Protein AF-A0A7V9SCC2-F1 (afdb_monomer_lite)

Sequence (174 aa):
AAPPGAVDRLTEVESRRILRVSMREAAVERLERALRAGPDREVVTALAEFESAGAPFADVLDWTAVRGVVDRISLGEAIRAAATADPPDTAQLARLLPAARSALGVRDAAGQPDWAALEQSVLRAAHLARLREAIAAGDEARVAAAADPDPYEARPLLTPDEEERVRAALARGR

Secondary structure (DSSP, 8-state):
-PPTTTTTT--HHHHHHHHHHHHHHHHHHHHHHHHHH--HHHHHHHHHHHHHTT----TTS-HHHHHHHHHHHHHHHHHHHHHTSSS--HHHHHHHHHHHHHHH-S---TTS--HHHHHHHHHHHHHHHHHHHHHHHT-HHHHHHHHSS-TT--GGGS-HHHHHHHHHHHHH--

Structure (mmCIF, N/CA/C/O backbone):
data_AF-A0A7V9SCC2-F1
#
_entry.id   AF-A0A7V9SCC2-F1
#
loop_
_atom_site.group_PDB
_atom_site.id
_atom_site.type_symbol
_atom_site.label_atom_id
_atom_site.label_alt_id
_atom_site.label_comp_id
_atom_site.label_asym_id
_atom_site.label_entity_id
_atom_site.label_seq_id
_atom_site.pdbx_PDB_ins_code
_atom_site.Cartn_x
_atom_site.Cartn_y
_atom_site.Cartn_z
_atom_site.occupancy
_atom_site.B_iso_or_equiv
_atom_site.auth_seq_id
_atom_site.auth_comp_id
_atom_site.auth_asym_id
_atom_site.auth_atom_id
_atom_site.pdbx_PDB_model_num
ATOM 1 N N . ALA A 1 1 ? 33.623 -6.887 -39.871 1.00 54.56 1 ALA A N 1
ATOM 2 C CA . ALA A 1 1 ? 34.614 -5.853 -39.510 1.00 54.56 1 ALA A CA 1
ATOM 3 C C . ALA A 1 1 ? 34.609 -4.777 -40.589 1.00 54.56 1 ALA A C 1
ATOM 5 O O . ALA A 1 1 ? 34.583 -5.135 -41.761 1.00 54.56 1 ALA A O 1
ATOM 6 N N . ALA A 1 2 ? 34.561 -3.496 -40.213 1.00 60.34 2 ALA A N 1
ATOM 7 C CA . ALA A 1 2 ? 34.629 -2.393 -41.175 1.00 60.34 2 ALA A CA 1
ATOM 8 C C . ALA A 1 2 ? 36.055 -2.272 -41.764 1.00 60.34 2 ALA A C 1
ATOM 10 O O . ALA A 1 2 ? 37.016 -2.586 -41.058 1.00 60.34 2 ALA A O 1
ATOM 11 N N . PRO A 1 3 ? 36.215 -1.855 -43.035 1.00 65.19 3 PRO A N 1
ATOM 12 C CA . PRO A 1 3 ? 37.528 -1.708 -43.659 1.00 65.19 3 PRO A CA 1
ATOM 13 C C . PRO A 1 3 ? 38.366 -0.582 -43.008 1.00 65.19 3 PRO A C 1
ATOM 15 O O . PRO A 1 3 ? 37.794 0.366 -42.460 1.00 65.19 3 PRO A O 1
ATOM 18 N N . PRO A 1 4 ? 39.712 -0.647 -43.072 1.00 65.75 4 PRO A N 1
ATOM 19 C CA . PRO A 1 4 ? 40.591 0.370 -42.486 1.00 65.75 4 PRO A CA 1
ATOM 20 C C . PRO A 1 4 ? 40.309 1.770 -43.058 1.00 65.75 4 PRO A C 1
ATOM 22 O O . PRO A 1 4 ? 40.174 1.924 -44.272 1.00 65.75 4 PRO A O 1
ATOM 25 N N . GLY A 1 5 ? 40.210 2.788 -42.194 1.00 69.31 5 GLY A N 1
ATOM 26 C CA . GLY A 1 5 ? 39.934 4.181 -42.586 1.00 69.31 5 GLY A CA 1
ATOM 27 C C . GLY A 1 5 ? 38.469 4.491 -42.926 1.00 69.31 5 GLY A C 1
ATOM 28 O O . GLY A 1 5 ? 38.171 5.577 -43.415 1.00 69.31 5 GLY A O 1
ATOM 29 N N . ALA A 1 6 ? 37.532 3.565 -42.685 1.00 63.91 6 ALA A N 1
ATOM 30 C CA . ALA A 1 6 ? 36.103 3.803 -42.916 1.00 63.91 6 ALA A CA 1
ATOM 31 C C . ALA A 1 6 ? 35.532 4.937 -42.046 1.00 63.91 6 ALA A C 1
ATOM 33 O O . ALA A 1 6 ? 34.637 5.648 -42.488 1.00 63.91 6 ALA A O 1
ATOM 34 N N . VAL A 1 7 ? 36.067 5.118 -40.834 1.00 62.66 7 VAL A N 1
ATOM 35 C CA . VAL A 1 7 ? 35.635 6.166 -39.895 1.00 62.66 7 VAL A CA 1
ATOM 36 C C . VAL A 1 7 ? 36.126 7.550 -40.338 1.00 62.66 7 VAL A C 1
ATOM 38 O O . VAL A 1 7 ? 35.376 8.515 -40.240 1.00 62.66 7 VAL A O 1
ATOM 41 N N . ASP A 1 8 ? 37.323 7.635 -40.930 1.00 67.50 8 ASP A N 1
ATOM 42 C CA . ASP A 1 8 ? 37.924 8.891 -41.417 1.00 67.50 8 ASP A CA 1
ATOM 43 C C . ASP A 1 8 ? 37.237 9.445 -42.678 1.00 67.50 8 ASP A C 1
ATOM 45 O O . ASP A 1 8 ? 37.474 10.583 -43.078 1.00 67.50 8 ASP A O 1
ATOM 49 N N . ARG A 1 9 ? 36.385 8.638 -43.324 1.00 70.19 9 ARG A N 1
ATOM 50 C CA . ARG A 1 9 ? 35.612 9.016 -44.519 1.00 70.19 9 ARG A CA 1
ATOM 51 C C . ARG A 1 9 ? 34.201 9.507 -44.207 1.00 70.19 9 ARG A C 1
ATOM 53 O O . ARG A 1 9 ? 33.501 9.913 -45.130 1.00 70.19 9 ARG A O 1
ATOM 60 N N . LEU A 1 10 ? 33.772 9.441 -42.948 1.00 77.44 10 LEU A N 1
ATOM 61 C CA . LEU A 1 10 ? 32.441 9.880 -42.551 1.00 77.44 10 LEU A CA 1
ATOM 62 C C . LEU A 1 10 ? 32.419 11.395 -42.392 1.00 77.44 10 LEU A C 1
ATOM 64 O O . LEU A 1 10 ? 33.219 11.982 -41.662 1.00 77.44 10 LEU A O 1
ATOM 68 N N . THR A 1 11 ? 31.446 12.034 -43.027 1.00 85.31 11 THR A N 1
ATOM 69 C CA . THR A 1 11 ? 31.113 13.422 -42.715 1.00 85.31 11 THR A CA 1
ATOM 70 C C . THR A 1 11 ? 30.596 13.529 -41.278 1.00 85.31 11 THR A C 1
ATOM 72 O O . THR A 1 11 ? 30.074 12.573 -40.699 1.00 85.31 11 THR A O 1
ATOM 75 N N . GLU A 1 12 ? 30.673 14.723 -40.687 1.00 84.75 12 GLU A N 1
ATOM 76 C CA . GLU A 1 12 ? 30.145 14.973 -39.340 1.00 84.75 12 GLU A CA 1
ATOM 77 C C . GLU A 1 12 ? 28.658 14.580 -39.213 1.00 84.75 12 GLU A C 1
ATOM 79 O O . GLU A 1 12 ? 28.222 14.047 -38.190 1.00 84.75 12 GLU A O 1
ATOM 84 N N . VAL A 1 13 ? 27.878 14.783 -40.279 1.00 84.94 13 VAL A N 1
ATOM 85 C CA . VAL A 1 13 ? 26.459 14.410 -40.341 1.00 84.94 13 VAL A CA 1
ATOM 86 C C . VAL A 1 13 ? 26.274 12.891 -40.291 1.00 84.94 13 VAL A C 1
ATOM 88 O O . VAL A 1 13 ? 25.401 12.408 -39.564 1.00 84.94 13 VAL A O 1
ATOM 91 N N . GLU A 1 14 ? 27.088 12.134 -41.025 1.00 83.31 14 GLU A N 1
ATOM 92 C CA . GLU A 1 14 ? 27.037 10.668 -41.048 1.00 83.31 14 GLU A CA 1
ATOM 93 C C . GLU A 1 14 ? 27.495 10.072 -39.716 1.00 83.31 14 GLU A C 1
ATOM 95 O O . GLU A 1 14 ? 26.807 9.206 -39.175 1.00 83.31 14 GLU A O 1
ATOM 100 N N . SER A 1 15 ? 28.564 10.609 -39.124 1.00 84.25 15 SER A N 1
ATOM 101 C CA . SER A 1 15 ? 29.036 10.227 -37.787 1.00 84.25 15 SER A CA 1
ATOM 102 C C . SER A 1 15 ? 27.963 10.454 -36.719 1.00 84.25 15 SER A C 1
ATOM 104 O O . SER A 1 15 ? 27.660 9.555 -35.933 1.00 84.25 15 SER A O 1
ATOM 106 N N . ARG A 1 16 ? 27.295 11.619 -36.729 1.00 85.81 16 ARG A N 1
ATOM 107 C CA . ARG A 1 16 ? 26.163 11.903 -35.826 1.00 85.81 16 ARG A CA 1
ATOM 108 C C . ARG A 1 16 ? 24.977 10.971 -36.074 1.00 85.81 16 ARG A C 1
ATOM 110 O O . ARG A 1 16 ? 24.286 10.592 -35.130 1.00 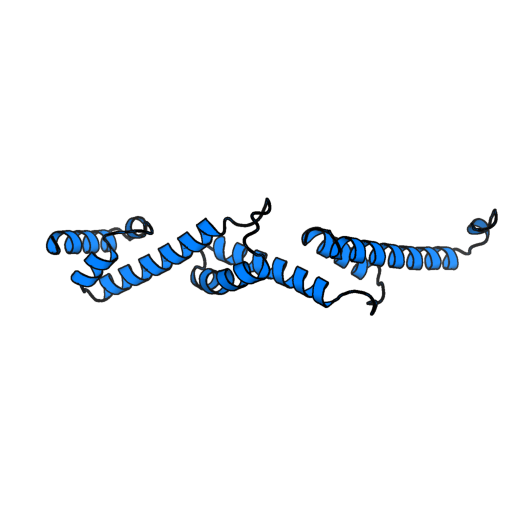85.81 16 ARG A O 1
ATOM 117 N N . ARG A 1 17 ? 24.700 10.609 -37.331 1.00 85.56 17 ARG A N 1
ATOM 118 C CA . ARG A 1 17 ? 23.615 9.676 -37.671 1.00 85.56 17 ARG A CA 1
ATOM 119 C C . ARG A 1 17 ? 23.909 8.270 -37.151 1.00 85.56 17 ARG A C 1
ATOM 121 O O . ARG A 1 17 ? 23.016 7.690 -36.542 1.00 85.56 17 ARG A O 1
ATOM 128 N N . ILE A 1 18 ? 25.125 7.765 -37.353 1.00 87.31 18 ILE A N 1
ATOM 129 C CA . ILE A 1 18 ? 25.564 6.456 -36.853 1.00 87.31 18 ILE A CA 1
ATOM 130 C C . ILE A 1 18 ? 25.486 6.428 -35.329 1.00 87.31 18 ILE A C 1
ATOM 132 O O . ILE A 1 18 ? 24.860 5.528 -34.782 1.00 87.31 18 ILE A O 1
ATOM 136 N N . LEU A 1 19 ? 26.003 7.459 -34.651 1.00 87.12 19 LEU A N 1
ATOM 137 C CA . LEU A 1 19 ? 25.937 7.547 -33.193 1.00 87.12 19 LEU A CA 1
ATOM 138 C C . LEU A 1 19 ? 24.492 7.474 -32.682 1.00 87.12 19 LEU A C 1
ATOM 140 O O . LEU A 1 19 ? 24.205 6.707 -31.768 1.00 87.12 19 LEU A O 1
ATOM 144 N N . ARG A 1 20 ? 23.561 8.216 -33.300 1.00 85.56 20 ARG A N 1
ATOM 145 C CA . ARG A 1 20 ? 22.137 8.156 -32.927 1.00 85.56 20 ARG A CA 1
ATOM 146 C C . ARG A 1 20 ? 21.533 6.767 -33.121 1.00 85.56 20 ARG A C 1
ATOM 148 O O . ARG A 1 20 ? 20.735 6.348 -32.291 1.00 85.56 20 ARG A O 1
ATOM 155 N N . VAL A 1 21 ? 21.878 6.073 -34.205 1.00 86.69 21 VAL A N 1
ATOM 156 C CA . VAL A 1 21 ? 21.388 4.709 -34.457 1.00 86.69 21 VAL A CA 1
ATOM 157 C C . VAL A 1 21 ? 21.941 3.748 -33.404 1.00 86.69 21 VAL A C 1
ATOM 159 O O . VAL A 1 21 ? 21.155 3.077 -32.743 1.00 86.69 21 VAL A O 1
ATOM 162 N N . SER A 1 22 ? 23.251 3.772 -33.146 1.00 87.25 22 SER A N 1
ATOM 163 C CA . SER A 1 22 ? 23.878 2.902 -32.146 1.00 87.25 22 SER A CA 1
ATOM 164 C C . SER A 1 22 ? 23.385 3.172 -30.722 1.00 87.25 22 SER A C 1
ATOM 166 O O . SER A 1 22 ? 23.189 2.236 -29.954 1.00 87.25 22 SER A O 1
ATOM 168 N N . MET A 1 23 ? 23.137 4.436 -30.356 1.00 88.12 23 MET A N 1
ATOM 169 C CA . MET A 1 23 ? 22.546 4.776 -29.055 1.00 88.12 23 MET A CA 1
ATOM 170 C C . MET A 1 23 ? 21.139 4.193 -28.894 1.00 88.12 23 MET A C 1
ATOM 172 O O . MET A 1 23 ? 20.805 3.698 -27.820 1.00 88.12 23 MET A O 1
ATOM 176 N N . ARG A 1 24 ? 20.321 4.223 -29.953 1.00 87.25 24 ARG A N 1
ATOM 177 C CA . ARG A 1 24 ? 18.972 3.640 -29.936 1.00 87.25 24 ARG A CA 1
ATOM 178 C C . ARG A 1 24 ? 19.012 2.121 -29.810 1.00 87.25 24 ARG A C 1
ATOM 180 O O . ARG A 1 24 ? 18.288 1.578 -28.986 1.00 87.25 24 ARG A O 1
ATOM 187 N N . GLU A 1 25 ? 19.873 1.456 -30.578 1.00 88.12 25 GLU A N 1
ATOM 188 C CA . GLU A 1 25 ? 20.060 -0.001 -30.512 1.00 88.12 25 GLU A CA 1
ATOM 189 C C . GLU A 1 25 ? 20.516 -0.441 -29.113 1.00 88.12 25 GLU A C 1
ATOM 191 O O . GLU A 1 25 ? 19.913 -1.328 -28.511 1.00 88.12 25 GLU A O 1
ATOM 196 N N . ALA A 1 26 ? 21.503 0.250 -28.535 1.00 89.62 26 ALA A N 1
ATOM 197 C CA . ALA A 1 26 ? 21.987 -0.045 -27.189 1.00 89.62 26 ALA A CA 1
ATOM 198 C C . ALA A 1 26 ? 20.909 0.149 -26.106 1.00 89.62 26 ALA A C 1
ATOM 200 O O . ALA A 1 26 ? 20.868 -0.610 -25.134 1.00 89.62 26 ALA A O 1
ATOM 201 N N . ALA A 1 27 ? 20.038 1.153 -26.258 1.00 90.06 27 ALA A N 1
ATOM 202 C CA . ALA A 1 27 ? 18.946 1.398 -25.320 1.00 90.06 27 ALA A CA 1
ATOM 203 C C . ALA A 1 27 ? 17.864 0.304 -25.392 1.00 90.06 27 ALA A C 1
ATOM 205 O O . ALA A 1 27 ? 17.399 -0.156 -24.349 1.00 90.06 27 ALA A O 1
ATOM 206 N N . VAL A 1 28 ? 17.527 -0.174 -26.600 1.00 89.12 28 VAL A N 1
ATOM 207 C CA . VAL A 1 28 ? 16.624 -1.327 -26.802 1.00 89.12 28 VAL A CA 1
ATOM 208 C C . VAL A 1 28 ? 17.185 -2.569 -26.110 1.00 89.12 28 VAL A C 1
ATOM 210 O O . VAL A 1 28 ? 16.512 -3.162 -25.268 1.00 89.12 28 VAL A O 1
ATOM 213 N N . GLU A 1 29 ? 18.441 -2.929 -26.388 1.00 89.31 29 GLU A N 1
ATOM 214 C CA . GLU A 1 29 ? 19.075 -4.112 -25.793 1.00 89.31 29 GLU A CA 1
ATOM 215 C C . GLU A 1 29 ? 19.145 -4.040 -24.263 1.00 89.31 29 GLU A C 1
ATOM 217 O O . GLU A 1 29 ? 19.046 -5.057 -23.568 1.00 89.31 29 GLU A O 1
ATOM 222 N N . ARG A 1 30 ? 19.356 -2.840 -23.707 1.00 90.38 30 ARG A N 1
ATOM 223 C CA . ARG A 1 30 ? 19.380 -2.648 -22.255 1.00 90.38 30 ARG A CA 1
ATOM 224 C C . ARG A 1 30 ? 18.001 -2.837 -21.640 1.00 90.38 30 ARG A C 1
ATOM 226 O O . ARG A 1 30 ? 17.916 -3.532 -20.628 1.00 90.38 30 ARG A O 1
ATOM 233 N N . LEU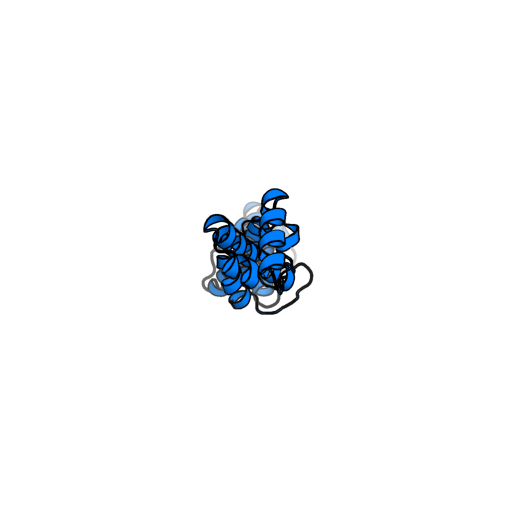 A 1 31 ? 16.953 -2.294 -22.257 1.00 90.88 31 LEU A N 1
ATOM 234 C CA . LEU A 1 31 ? 15.581 -2.486 -21.797 1.00 90.88 31 LEU A CA 1
ATOM 235 C C . LEU A 1 31 ? 15.161 -3.959 -21.872 1.00 90.88 31 LEU A C 1
ATOM 237 O O . LEU A 1 31 ? 14.648 -4.491 -20.891 1.00 90.88 31 LEU A O 1
ATOM 241 N N . GLU A 1 32 ? 15.461 -4.662 -22.965 1.00 90.00 32 GLU A N 1
ATOM 242 C CA . GLU A 1 32 ? 15.179 -6.101 -23.086 1.00 90.00 32 GLU A CA 1
ATOM 243 C C . GLU A 1 32 ? 15.892 -6.932 -22.013 1.00 90.00 32 GLU A C 1
ATOM 245 O O . GLU A 1 32 ? 15.315 -7.850 -21.422 1.00 90.00 32 GLU A O 1
ATOM 250 N N . ARG A 1 33 ? 17.163 -6.616 -21.743 1.00 90.56 33 ARG A N 1
ATOM 251 C CA . ARG A 1 33 ? 17.941 -7.287 -20.697 1.00 90.56 33 ARG A CA 1
ATOM 252 C C . ARG A 1 33 ? 17.340 -7.036 -19.316 1.00 90.56 33 ARG A C 1
ATOM 254 O O . ARG A 1 33 ? 17.224 -7.981 -18.536 1.00 90.56 33 ARG A O 1
ATOM 261 N N . ALA A 1 34 ? 16.946 -5.795 -19.036 1.00 91.12 34 ALA A N 1
ATOM 262 C CA . ALA A 1 34 ? 16.312 -5.424 -17.780 1.00 91.12 34 ALA A CA 1
ATOM 263 C C . ALA A 1 34 ? 14.960 -6.132 -17.607 1.00 91.12 34 ALA A C 1
ATOM 265 O O . ALA A 1 34 ? 14.709 -6.698 -16.551 1.00 91.12 34 ALA A O 1
ATOM 266 N N . LEU A 1 35 ? 14.126 -6.200 -18.647 1.00 88.56 35 LEU A N 1
ATOM 267 C CA . LEU A 1 35 ? 12.832 -6.892 -18.588 1.00 88.56 35 LEU A CA 1
ATOM 268 C C . LEU A 1 35 ? 12.966 -8.399 -18.337 1.00 88.56 35 LEU A C 1
ATOM 270 O O . LEU A 1 35 ? 12.107 -8.995 -17.692 1.00 88.56 35 LEU A O 1
ATOM 274 N N . ARG A 1 36 ? 14.040 -9.029 -18.828 1.00 86.81 36 ARG A N 1
ATOM 275 C CA . ARG A 1 36 ? 14.245 -10.478 -18.684 1.00 86.81 36 ARG A CA 1
ATOM 276 C C . ARG A 1 36 ? 14.654 -10.900 -17.271 1.00 86.81 36 ARG A C 1
ATOM 278 O O . ARG A 1 36 ? 14.295 -11.996 -16.847 1.00 86.81 36 ARG A O 1
ATOM 285 N N . ALA A 1 37 ? 15.466 -10.097 -16.585 1.00 80.56 37 ALA A N 1
ATOM 286 C CA . ALA A 1 37 ? 16.108 -10.525 -15.336 1.00 80.56 37 ALA A CA 1
ATOM 287 C C . ALA A 1 37 ? 16.452 -9.393 -14.355 1.00 80.56 37 ALA A C 1
ATOM 289 O O . ALA A 1 37 ? 16.959 -9.667 -13.268 1.00 80.56 37 ALA A O 1
ATOM 290 N N . GLY A 1 38 ? 16.225 -8.137 -14.732 1.00 79.56 38 GLY A N 1
ATOM 291 C CA . GLY A 1 38 ? 16.521 -6.989 -13.889 1.00 79.56 38 GLY A CA 1
ATOM 292 C C . GLY A 1 38 ? 15.448 -6.776 -12.814 1.00 79.56 38 GLY A C 1
ATOM 293 O O . GLY A 1 38 ? 14.282 -7.117 -13.020 1.00 79.56 38 GLY A O 1
ATOM 294 N N . PRO A 1 39 ? 15.805 -6.196 -11.658 1.00 84.62 39 PRO A N 1
ATOM 295 C CA . PRO A 1 39 ? 14.827 -5.660 -10.722 1.00 84.62 39 PRO A CA 1
ATOM 296 C C . PRO A 1 39 ? 14.036 -4.507 -11.359 1.00 84.62 39 PRO A C 1
ATOM 298 O O . PRO A 1 39 ? 14.548 -3.788 -12.216 1.00 84.62 39 PRO A O 1
ATOM 301 N N . ASP A 1 40 ? 12.827 -4.259 -10.855 1.00 86.94 40 ASP A N 1
ATOM 302 C CA . ASP A 1 40 ? 11.907 -3.214 -11.337 1.00 86.94 40 ASP A CA 1
ATOM 303 C C . ASP A 1 40 ? 12.584 -1.836 -11.523 1.00 86.94 40 ASP A C 1
ATOM 305 O O . ASP A 1 40 ? 12.362 -1.153 -12.521 1.00 86.94 40 ASP A O 1
ATOM 309 N N . ARG A 1 41 ? 13.499 -1.456 -10.619 1.00 85.19 41 ARG A N 1
ATOM 310 C CA . ARG A 1 41 ? 14.280 -0.207 -10.719 1.00 85.19 41 ARG A CA 1
ATOM 311 C C . ARG A 1 41 ? 15.189 -0.135 -11.952 1.00 85.19 41 ARG A C 1
ATOM 313 O O . ARG A 1 41 ? 15.363 0.934 -12.521 1.00 85.19 41 ARG A O 1
ATOM 320 N N . GLU A 1 42 ? 15.791 -1.252 -12.354 1.00 89.19 42 GLU A N 1
ATOM 321 C CA . GLU A 1 42 ? 16.672 -1.302 -13.526 1.00 89.19 42 GLU A CA 1
ATOM 322 C C . GLU A 1 42 ? 15.859 -1.224 -14.814 1.00 89.19 42 GLU A C 1
ATOM 324 O O . GLU A 1 42 ? 16.304 -0.597 -15.771 1.00 89.19 42 GLU A O 1
ATOM 329 N N . VAL A 1 43 ? 14.645 -1.782 -14.815 1.00 89.69 43 VAL A N 1
ATOM 330 C CA . VAL A 1 43 ? 13.699 -1.631 -15.926 1.00 89.69 43 VAL A CA 1
ATOM 331 C C . VAL A 1 43 ? 13.290 -0.170 -16.095 1.00 89.69 43 VAL A C 1
ATOM 333 O O . VAL A 1 43 ? 13.318 0.322 -17.217 1.00 89.69 43 VAL A O 1
ATOM 336 N N . VAL A 1 44 ? 12.974 0.551 -15.012 1.00 89.44 44 VAL A N 1
ATOM 337 C CA . VAL A 1 44 ? 12.635 1.987 -15.095 1.00 89.44 44 VAL A CA 1
ATOM 338 C C . VAL A 1 44 ? 13.807 2.819 -15.598 1.00 89.44 44 VAL A C 1
ATOM 340 O O . VAL A 1 44 ? 13.625 3.646 -16.489 1.00 89.44 44 VAL A O 1
ATOM 343 N N . THR A 1 45 ? 15.016 2.586 -15.083 1.00 91.12 45 THR A N 1
ATOM 344 C CA . THR A 1 45 ? 16.215 3.277 -15.578 1.00 91.12 45 THR A CA 1
ATOM 345 C C . THR A 1 45 ? 16.431 3.005 -17.067 1.00 91.12 45 THR A C 1
ATOM 347 O O . THR A 1 45 ? 16.639 3.938 -17.840 1.00 91.12 45 THR A O 1
ATOM 350 N N . ALA A 1 46 ? 16.323 1.744 -17.495 1.00 91.62 46 ALA A N 1
ATOM 351 C CA . ALA A 1 46 ? 16.467 1.374 -18.900 1.00 91.62 46 ALA A CA 1
ATOM 352 C C . ALA A 1 46 ? 15.354 1.964 -19.785 1.00 91.62 46 ALA A C 1
ATOM 354 O O . ALA A 1 46 ? 15.619 2.337 -20.926 1.00 91.62 46 ALA A O 1
ATOM 355 N N . LEU A 1 47 ? 14.130 2.089 -19.263 1.00 90.44 47 LEU A N 1
ATOM 356 C CA . LEU A 1 47 ? 13.014 2.728 -19.956 1.00 90.44 47 LEU A CA 1
ATOM 357 C C . LEU A 1 47 ? 13.268 4.228 -20.154 1.00 90.44 47 LEU A C 1
ATOM 359 O O . LEU A 1 47 ? 13.087 4.729 -21.260 1.00 90.44 47 LEU A O 1
ATOM 363 N N . ALA A 1 48 ? 13.760 4.931 -19.131 1.00 90.25 48 ALA A N 1
ATOM 364 C CA . ALA A 1 48 ? 14.108 6.347 -19.243 1.00 90.25 48 ALA A CA 1
ATOM 365 C C . ALA A 1 48 ? 15.244 6.579 -20.260 1.00 90.25 48 ALA A C 1
ATOM 367 O O . ALA A 1 48 ? 15.194 7.513 -21.064 1.00 90.25 48 ALA A O 1
ATOM 368 N N . GLU A 1 49 ? 16.254 5.699 -20.278 1.00 90.12 49 GLU A N 1
ATOM 369 C CA . GLU A 1 49 ? 17.308 5.712 -21.301 1.00 90.12 49 GLU A CA 1
ATOM 370 C C . GLU A 1 49 ? 16.731 5.498 -22.710 1.00 90.12 49 GLU A C 1
ATOM 372 O O . GLU A 1 49 ? 17.048 6.260 -23.627 1.00 90.12 49 GLU A O 1
ATOM 377 N N . PHE A 1 50 ? 15.848 4.511 -22.874 1.00 89.56 50 PHE A N 1
ATOM 378 C CA . PHE A 1 50 ? 15.150 4.216 -24.127 1.00 89.56 50 PHE A CA 1
ATOM 379 C C . PHE A 1 50 ? 14.337 5.411 -24.648 1.00 89.56 50 PHE A C 1
ATOM 381 O O . PHE A 1 50 ? 14.473 5.781 -25.820 1.00 89.56 50 PHE A O 1
ATOM 388 N N . GLU A 1 51 ? 13.562 6.064 -23.777 1.00 87.50 51 GLU A N 1
ATOM 389 C CA . GLU A 1 51 ? 12.794 7.269 -24.106 1.00 87.50 51 GLU A CA 1
ATOM 390 C C . GLU A 1 51 ? 13.713 8.425 -24.524 1.00 87.50 51 GLU A C 1
ATOM 392 O O . GLU A 1 51 ? 13.497 9.052 -25.565 1.00 87.50 51 GLU A O 1
ATOM 397 N N . SER A 1 52 ? 14.789 8.671 -23.769 1.00 87.56 52 SER A N 1
ATOM 398 C CA . SER A 1 52 ? 15.740 9.756 -24.051 1.00 87.56 52 SER A CA 1
ATOM 399 C C . SER A 1 52 ? 16.502 9.576 -25.373 1.00 87.56 52 SER A C 1
ATOM 401 O O . SER A 1 52 ? 16.820 10.555 -26.051 1.00 87.56 52 SER A O 1
ATOM 403 N N . ALA A 1 53 ? 16.751 8.329 -25.788 1.00 86.38 53 ALA A N 1
ATOM 404 C CA . ALA A 1 53 ? 17.374 8.008 -27.071 1.00 86.38 53 ALA A CA 1
ATOM 405 C C . ALA A 1 53 ? 16.427 8.245 -28.269 1.00 86.38 53 ALA A C 1
ATOM 407 O O . ALA A 1 53 ? 16.856 8.215 -29.435 1.00 86.38 53 ALA A O 1
ATOM 408 N N . GLY A 1 54 ? 15.132 8.469 -28.004 1.00 80.56 54 GLY A N 1
ATOM 409 C CA . GLY A 1 54 ? 14.086 8.559 -29.019 1.00 80.56 54 GLY A CA 1
ATOM 410 C C . GLY A 1 54 ? 14.039 7.301 -29.883 1.00 80.56 54 GLY A C 1
ATOM 411 O O . GLY A 1 54 ? 13.848 7.398 -31.102 1.00 80.56 54 GLY A O 1
ATOM 412 N N . ALA A 1 55 ? 14.338 6.144 -29.284 1.00 75.12 55 ALA A N 1
ATOM 413 C CA . ALA A 1 55 ? 14.199 4.865 -29.954 1.00 75.12 55 ALA A CA 1
ATOM 414 C C . ALA A 1 55 ? 12.710 4.658 -30.277 1.00 75.12 55 ALA A C 1
ATOM 416 O O . ALA A 1 55 ? 11.855 4.968 -29.446 1.00 75.12 55 ALA A O 1
ATOM 417 N N . PRO A 1 56 ? 12.363 4.210 -31.495 1.00 72.88 56 PRO A N 1
ATOM 418 C CA . PRO A 1 56 ? 10.973 3.918 -31.807 1.00 72.88 56 PRO A CA 1
ATOM 419 C C . PRO A 1 56 ? 10.484 2.811 -30.875 1.00 72.88 56 PRO A C 1
ATOM 421 O O . PRO A 1 56 ? 11.223 1.860 -30.620 1.00 72.88 56 PRO A O 1
ATOM 424 N N . PHE A 1 57 ? 9.246 2.933 -30.390 1.00 68.00 57 PHE A N 1
ATOM 425 C CA . PHE A 1 57 ? 8.562 1.865 -29.667 1.00 68.00 57 PHE A CA 1
ATOM 426 C C . PHE A 1 57 ? 8.578 0.617 -30.553 1.00 68.00 57 PHE A C 1
ATOM 428 O O . PHE A 1 57 ? 7.868 0.552 -31.552 1.00 68.00 57 PHE A O 1
ATOM 435 N N . ALA A 1 58 ? 9.479 -0.318 -30.256 1.00 68.06 58 ALA A N 1
ATOM 436 C CA . ALA A 1 58 ? 9.611 -1.527 -31.044 1.00 68.06 58 ALA A CA 1
ATOM 437 C C . ALA A 1 58 ? 8.413 -2.427 -30.739 1.00 68.06 58 ALA A C 1
ATOM 439 O O . ALA A 1 58 ? 8.133 -2.702 -29.571 1.00 68.06 58 ALA A O 1
ATOM 440 N N . ASP A 1 59 ? 7.752 -2.940 -31.777 1.00 65.31 59 ASP A N 1
ATOM 441 C CA . ASP A 1 59 ? 6.676 -3.935 -31.634 1.00 65.31 59 ASP A CA 1
ATOM 442 C C . ASP A 1 59 ? 7.173 -5.247 -30.991 1.00 65.31 59 ASP A C 1
ATOM 444 O O . ASP A 1 59 ? 6.383 -6.085 -30.570 1.00 65.31 59 ASP A O 1
ATOM 448 N N . VAL A 1 60 ? 8.497 -5.426 -30.917 1.00 66.69 60 VAL A N 1
ATOM 449 C CA . VAL A 1 60 ? 9.182 -6.595 -30.346 1.00 66.69 60 VAL A CA 1
ATOM 450 C C . VAL A 1 60 ? 9.294 -6.518 -28.815 1.00 66.69 60 VAL A C 1
ATOM 452 O O . VAL A 1 60 ? 9.504 -7.540 -28.164 1.00 66.69 60 VAL A O 1
ATOM 455 N N . LEU A 1 61 ? 9.141 -5.328 -28.218 1.00 79.00 61 LEU A N 1
ATOM 456 C CA . LEU A 1 61 ? 9.187 -5.164 -26.764 1.00 79.00 61 LEU A CA 1
ATOM 457 C C . LEU A 1 61 ? 7.884 -5.650 -26.120 1.00 79.00 61 LEU A C 1
ATOM 459 O O . LEU A 1 61 ? 6.786 -5.287 -26.544 1.00 79.00 61 LEU A O 1
ATOM 463 N N . ASP A 1 62 ? 8.006 -6.425 -25.041 1.00 85.88 62 ASP A N 1
ATOM 464 C CA . ASP A 1 62 ? 6.860 -6.821 -24.223 1.00 85.88 62 ASP A CA 1
ATOM 465 C C . ASP A 1 62 ? 6.382 -5.637 -23.366 1.00 85.88 62 ASP A C 1
ATOM 467 O O . ASP A 1 62 ? 6.748 -5.464 -22.200 1.00 85.88 62 ASP A O 1
ATOM 471 N N . TRP A 1 63 ? 5.537 -4.798 -23.963 1.00 86.62 63 TRP A N 1
ATOM 472 C CA . TRP A 1 63 ? 4.920 -3.654 -23.291 1.00 86.62 63 TRP A CA 1
ATOM 473 C C . TRP A 1 63 ? 4.006 -4.054 -22.130 1.00 86.62 63 TRP A C 1
ATOM 475 O O . TRP A 1 63 ? 3.769 -3.241 -21.234 1.00 86.62 63 TRP A O 1
ATOM 485 N N . THR A 1 64 ? 3.519 -5.297 -22.101 1.00 88.19 64 THR A N 1
ATOM 486 C CA . THR A 1 64 ? 2.750 -5.814 -20.962 1.00 88.19 64 THR A CA 1
ATOM 487 C C . THR A 1 64 ? 3.667 -6.014 -19.760 1.00 88.19 64 THR A C 1
ATOM 489 O O . THR A 1 64 ? 3.310 -5.616 -18.650 1.00 88.19 64 THR A O 1
ATOM 492 N N . ALA A 1 65 ? 4.875 -6.542 -19.977 1.00 86.88 65 ALA A N 1
ATOM 493 C CA . ALA A 1 65 ? 5.892 -6.652 -18.934 1.00 86.88 65 ALA A CA 1
ATOM 494 C C . ALA A 1 65 ? 6.336 -5.274 -18.414 1.00 86.88 65 ALA A C 1
ATOM 496 O O . ALA A 1 65 ? 6.413 -5.081 -17.199 1.00 86.88 65 ALA A O 1
ATOM 497 N N . VAL A 1 66 ? 6.549 -4.299 -19.309 1.00 87.69 66 VAL A N 1
ATOM 498 C CA . VAL A 1 66 ? 6.863 -2.907 -18.924 1.00 87.69 66 VAL A CA 1
ATOM 499 C C . VAL A 1 66 ? 5.747 -2.321 -18.058 1.00 87.69 66 VAL A C 1
ATOM 501 O O . VAL A 1 66 ? 6.018 -1.811 -16.971 1.00 87.69 66 VAL A O 1
ATOM 504 N N . ARG A 1 67 ? 4.485 -2.435 -18.495 1.00 88.25 67 ARG A N 1
ATOM 505 C CA . ARG A 1 67 ? 3.329 -1.950 -17.727 1.00 88.25 67 ARG A CA 1
ATOM 506 C C . ARG A 1 67 ? 3.256 -2.602 -16.349 1.00 88.25 67 ARG A C 1
ATOM 508 O O . ARG A 1 67 ? 3.110 -1.897 -15.360 1.00 88.25 67 ARG A O 1
ATOM 515 N N . GLY A 1 68 ? 3.438 -3.919 -16.272 1.00 87.56 68 GLY A N 1
ATOM 516 C CA . GLY A 1 68 ? 3.420 -4.635 -14.998 1.00 87.56 68 GLY A CA 1
ATOM 517 C C . GLY A 1 68 ? 4.501 -4.168 -14.018 1.00 87.56 68 GLY A C 1
ATOM 518 O O . GLY A 1 68 ? 4.261 -4.161 -12.813 1.00 87.56 68 GLY A O 1
ATOM 519 N N . VAL A 1 69 ? 5.679 -3.765 -14.506 1.00 87.25 69 VAL A N 1
ATOM 520 C CA . VAL A 1 69 ? 6.727 -3.158 -13.667 1.00 87.25 69 VAL A CA 1
ATOM 521 C C . VAL A 1 69 ? 6.294 -1.785 -13.154 1.00 87.25 69 VAL A C 1
ATOM 523 O O . VAL A 1 69 ? 6.390 -1.528 -11.955 1.00 87.25 69 VAL A O 1
ATOM 526 N N . VAL A 1 70 ? 5.796 -0.917 -14.039 1.00 87.00 70 VAL A N 1
ATOM 527 C CA . VAL A 1 70 ? 5.328 0.428 -13.665 1.00 87.00 70 VAL A CA 1
ATOM 528 C C . VAL A 1 70 ? 4.221 0.338 -12.614 1.00 87.00 70 VAL A C 1
ATOM 530 O O . VAL A 1 70 ? 4.324 0.979 -11.570 1.00 87.00 70 VAL A O 1
ATOM 533 N N . ASP A 1 71 ? 3.229 -0.529 -12.829 1.00 88.12 71 ASP A N 1
ATOM 534 C CA . ASP A 1 71 ? 2.110 -0.728 -11.905 1.00 88.12 71 ASP A CA 1
ATOM 535 C C . ASP A 1 71 ? 2.590 -1.161 -10.507 1.00 88.12 71 ASP A C 1
ATOM 537 O O . ASP A 1 71 ? 2.1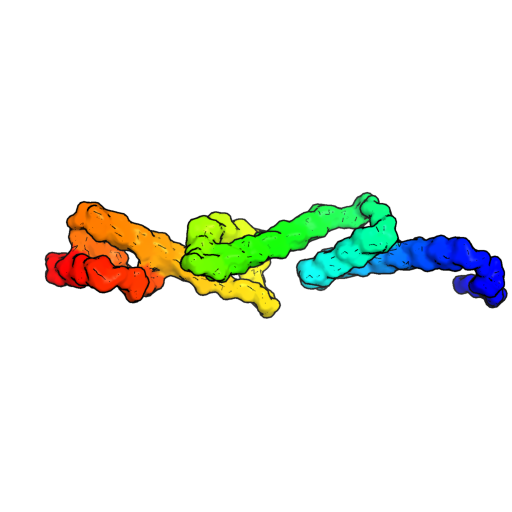03 -0.652 -9.495 1.00 88.12 71 ASP A O 1
ATOM 541 N N . ARG A 1 72 ? 3.580 -2.063 -10.424 1.00 86.94 72 ARG A N 1
ATOM 542 C CA . ARG A 1 72 ? 4.161 -2.503 -9.142 1.00 86.94 72 ARG A CA 1
ATOM 543 C C . ARG A 1 72 ? 4.892 -1.382 -8.409 1.00 86.94 72 ARG A C 1
ATOM 545 O O . ARG A 1 72 ? 4.758 -1.272 -7.189 1.00 86.94 72 ARG A O 1
ATOM 552 N N . ILE A 1 73 ? 5.640 -0.548 -9.129 1.00 85.69 73 ILE A N 1
ATOM 553 C CA . ILE A 1 73 ? 6.350 0.595 -8.540 1.00 85.69 73 ILE A CA 1
ATOM 554 C C . ILE A 1 73 ? 5.349 1.625 -8.027 1.00 85.69 73 ILE A C 1
ATOM 556 O O . ILE A 1 73 ? 5.423 2.007 -6.859 1.00 85.69 73 ILE A O 1
ATOM 560 N N . SER A 1 74 ? 4.374 2.007 -8.854 1.00 87.75 74 SER A N 1
ATOM 561 C CA . SER A 1 74 ? 3.319 2.945 -8.465 1.00 87.75 74 SER A CA 1
ATOM 562 C C . SER A 1 74 ? 2.525 2.442 -7.257 1.00 87.75 74 SER A C 1
ATOM 564 O O . SER A 1 74 ? 2.213 3.215 -6.352 1.00 87.75 74 SER A O 1
ATOM 566 N N . LEU A 1 75 ? 2.243 1.138 -7.189 1.00 88.00 75 LEU A N 1
ATOM 567 C CA . LEU A 1 75 ? 1.593 0.521 -6.035 1.00 88.00 75 LEU A CA 1
ATOM 568 C C . LEU A 1 75 ? 2.457 0.609 -4.768 1.00 88.00 75 LEU A C 1
ATOM 570 O O . LEU A 1 75 ? 1.955 0.987 -3.709 1.00 88.00 75 LEU A O 1
ATOM 574 N N . GLY A 1 76 ? 3.754 0.309 -4.870 1.00 85.06 76 GLY A N 1
ATOM 575 C CA . GLY A 1 76 ? 4.695 0.440 -3.755 1.00 85.06 76 GLY A CA 1
ATOM 576 C C . GLY A 1 76 ? 4.833 1.882 -3.256 1.00 85.06 76 GLY A C 1
ATOM 577 O O . GLY A 1 76 ? 4.885 2.118 -2.048 1.00 85.06 76 GLY A O 1
ATOM 578 N N . GLU A 1 77 ? 4.845 2.857 -4.164 1.00 87.19 77 GLU A N 1
ATOM 579 C CA . GLU A 1 77 ? 4.863 4.283 -3.829 1.00 87.19 77 GLU A CA 1
ATOM 580 C C . GLU A 1 77 ? 3.573 4.737 -3.148 1.00 87.19 77 GLU A C 1
ATOM 582 O O . GLU A 1 77 ? 3.642 5.412 -2.123 1.00 87.19 77 GLU A O 1
ATOM 587 N N . ALA A 1 78 ? 2.410 4.318 -3.653 1.00 90.81 78 ALA A N 1
ATOM 588 C CA . ALA A 1 78 ? 1.119 4.635 -3.047 1.00 90.81 78 ALA A CA 1
ATOM 589 C C . ALA A 1 78 ? 1.004 4.077 -1.618 1.00 90.81 78 ALA A C 1
ATOM 591 O O . ALA A 1 78 ? 0.492 4.750 -0.725 1.00 90.81 78 ALA A O 1
ATOM 592 N N . ILE A 1 79 ? 1.523 2.870 -1.385 1.00 88.81 79 ILE A N 1
ATOM 593 C CA . ILE A 1 79 ? 1.562 2.251 -0.054 1.00 88.81 79 ILE A CA 1
ATOM 594 C C . ILE A 1 79 ? 2.509 3.008 0.867 1.00 88.81 79 ILE A C 1
ATOM 596 O O . ILE A 1 79 ? 2.141 3.303 2.002 1.00 88.81 79 ILE A O 1
ATOM 600 N N . ARG A 1 80 ? 3.705 3.363 0.384 1.00 86.44 80 ARG A N 1
ATOM 601 C CA . ARG A 1 80 ? 4.658 4.160 1.162 1.00 86.44 80 ARG A CA 1
ATOM 602 C C . ARG A 1 80 ? 4.048 5.504 1.551 1.00 86.44 80 ARG A C 1
ATOM 604 O O . ARG A 1 80 ? 4.097 5.850 2.721 1.00 86.44 80 ARG A O 1
ATOM 611 N N . ALA A 1 81 ? 3.433 6.208 0.602 1.00 90.25 81 ALA A N 1
ATOM 612 C CA . ALA A 1 81 ? 2.784 7.492 0.843 1.00 90.25 81 ALA A CA 1
ATOM 613 C C . ALA A 1 81 ? 1.673 7.386 1.899 1.00 90.25 81 ALA A C 1
ATOM 615 O O . ALA A 1 81 ? 1.645 8.189 2.828 1.00 90.25 81 ALA A O 1
ATOM 616 N N . ALA A 1 82 ? 0.810 6.368 1.802 1.00 92.00 82 ALA A N 1
ATOM 617 C CA . ALA A 1 82 ? -0.248 6.131 2.781 1.00 92.00 82 ALA A CA 1
ATOM 618 C C . ALA A 1 82 ? 0.307 5.769 4.172 1.00 92.00 82 ALA A C 1
ATOM 620 O O . ALA A 1 82 ? -0.218 6.226 5.185 1.00 92.00 82 ALA A O 1
ATOM 621 N N . ALA A 1 83 ? 1.392 4.990 4.233 1.00 87.31 83 ALA A N 1
ATOM 622 C CA . ALA A 1 83 ? 2.043 4.606 5.485 1.00 87.31 83 ALA A CA 1
ATOM 623 C C . ALA A 1 83 ? 2.769 5.769 6.177 1.00 87.31 83 ALA A C 1
ATOM 625 O O . ALA A 1 83 ? 2.808 5.812 7.402 1.00 87.31 83 ALA A O 1
ATOM 626 N N . THR A 1 84 ? 3.347 6.699 5.409 1.00 88.19 84 THR A N 1
ATOM 627 C CA . THR A 1 84 ? 4.086 7.857 5.941 1.00 88.19 84 THR A CA 1
ATOM 628 C C . THR A 1 84 ? 3.226 9.106 6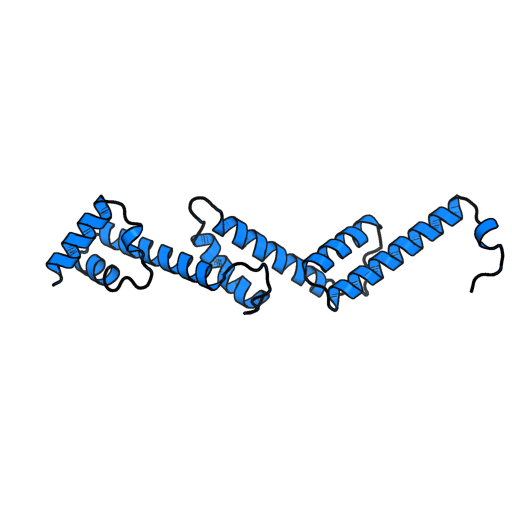.135 1.00 88.19 84 THR A C 1
ATOM 630 O O . THR A 1 84 ? 3.762 10.146 6.510 1.00 88.19 84 THR A O 1
ATOM 633 N N . ALA A 1 85 ? 1.925 9.046 5.841 1.00 91.19 85 ALA A N 1
ATOM 634 C CA . ALA A 1 85 ? 0.997 10.119 6.183 1.00 91.19 85 ALA A CA 1
ATOM 635 C C . ALA A 1 85 ? 0.917 10.296 7.712 1.00 91.19 85 ALA A C 1
ATOM 637 O O . ALA A 1 85 ? 1.179 9.355 8.462 1.00 91.19 85 ALA A O 1
ATOM 638 N N . ASP A 1 86 ? 0.550 11.494 8.169 1.00 83.50 86 ASP A N 1
ATOM 639 C CA . ASP A 1 86 ? 0.399 11.799 9.594 1.00 83.50 86 ASP A CA 1
ATOM 640 C C . ASP A 1 86 ? -1.027 12.310 9.899 1.00 83.50 86 ASP A C 1
ATOM 642 O O . ASP A 1 86 ? -1.349 13.452 9.550 1.00 83.50 86 ASP A O 1
ATOM 646 N N . PRO A 1 87 ? -1.907 11.480 10.503 1.00 84.12 87 PRO A N 1
ATOM 647 C CA . PRO A 1 87 ? -1.697 10.060 10.812 1.00 84.12 87 PRO A CA 1
ATOM 648 C C . PRO A 1 87 ? -1.688 9.177 9.541 1.00 84.12 87 PRO A C 1
ATOM 650 O O . PRO A 1 87 ? -2.185 9.611 8.497 1.00 84.12 87 PRO A O 1
ATOM 653 N N . PRO A 1 88 ? -1.190 7.923 9.610 1.00 87.00 88 PRO A N 1
ATOM 654 C CA . PRO A 1 88 ? -1.188 7.011 8.465 1.00 87.00 88 PRO A CA 1
ATOM 655 C C . PRO A 1 88 ? -2.588 6.806 7.868 1.00 87.00 88 PRO A C 1
ATOM 657 O O . PRO A 1 88 ? -3.558 6.577 8.600 1.00 87.00 88 PRO A O 1
ATOM 660 N N . ASP A 1 89 ? -2.701 6.819 6.535 1.00 91.31 89 ASP A N 1
ATOM 661 C CA . ASP A 1 89 ? -3.969 6.592 5.829 1.00 91.31 89 ASP A CA 1
ATOM 662 C C . ASP A 1 89 ? -4.291 5.093 5.779 1.00 91.31 89 ASP A C 1
ATOM 664 O O . ASP A 1 89 ? -4.094 4.378 4.792 1.00 91.31 89 ASP A O 1
ATOM 668 N N . THR A 1 90 ? -4.803 4.607 6.902 1.00 90.81 90 THR A N 1
ATOM 669 C CA . THR A 1 90 ? -5.183 3.206 7.108 1.00 90.81 90 THR A CA 1
ATOM 670 C C . THR A 1 90 ? -6.296 2.746 6.167 1.00 90.81 90 THR A C 1
ATOM 672 O O . THR A 1 90 ? -6.329 1.573 5.792 1.00 90.81 90 THR A O 1
ATOM 675 N N . ALA A 1 91 ? -7.168 3.653 5.713 1.00 89.88 91 ALA A N 1
ATOM 676 C CA . ALA A 1 91 ? -8.223 3.335 4.756 1.00 89.88 91 ALA A CA 1
ATOM 677 C C . ALA A 1 91 ? -7.648 3.088 3.356 1.00 89.88 91 ALA A C 1
ATOM 679 O O . ALA A 1 91 ? -8.073 2.161 2.661 1.00 89.88 91 ALA A O 1
ATOM 680 N N . GLN A 1 92 ? -6.677 3.898 2.935 1.00 92.50 92 GLN A N 1
ATOM 681 C CA . GLN A 1 92 ? -5.950 3.673 1.694 1.00 92.50 92 GLN A CA 1
ATOM 682 C C . GLN A 1 92 ? -5.098 2.405 1.773 1.00 92.50 92 GLN A C 1
ATOM 684 O O . GLN A 1 92 ? -5.167 1.583 0.858 1.00 92.50 92 GLN A O 1
ATOM 689 N N . LEU A 1 93 ? -4.380 2.182 2.876 1.00 91.38 93 LEU A N 1
ATOM 690 C CA . LEU A 1 93 ? -3.613 0.950 3.089 1.00 91.38 93 LEU A CA 1
ATOM 691 C C . LEU A 1 93 ? -4.501 -0.302 2.996 1.00 91.38 93 LEU A C 1
ATOM 693 O O . LEU A 1 93 ? -4.163 -1.228 2.260 1.00 91.38 93 LEU A O 1
ATOM 697 N N . ALA A 1 94 ? -5.674 -0.308 3.638 1.00 91.00 94 ALA A N 1
ATOM 698 C CA . ALA A 1 94 ? -6.619 -1.427 3.577 1.00 91.00 94 ALA A CA 1
ATOM 699 C C . ALA A 1 94 ? -7.061 -1.774 2.142 1.00 91.00 94 ALA A C 1
ATOM 701 O O . ALA A 1 94 ? -7.288 -2.942 1.829 1.00 91.00 94 ALA A O 1
ATOM 702 N N . ARG A 1 95 ? -7.163 -0.772 1.256 1.00 92.50 95 ARG A N 1
ATOM 703 C CA . ARG A 1 95 ? -7.498 -0.976 -0.164 1.00 92.50 95 ARG A CA 1
ATOM 704 C C . ARG A 1 95 ? -6.312 -1.476 -0.989 1.00 92.50 95 ARG A C 1
ATOM 706 O O . ARG A 1 95 ? -6.510 -2.269 -1.906 1.00 92.50 95 ARG A O 1
ATOM 713 N N . LEU A 1 96 ? -5.099 -1.008 -0.697 1.00 91.00 96 LEU A N 1
ATOM 714 C CA . LEU A 1 96 ? -3.908 -1.284 -1.509 1.00 91.00 96 LEU A CA 1
ATOM 715 C C . LEU A 1 96 ? -3.223 -2.612 -1.158 1.00 91.00 96 LEU A C 1
ATOM 717 O O . LEU A 1 96 ? -2.713 -3.286 -2.055 1.00 91.00 96 LEU A O 1
ATOM 721 N N . LEU A 1 97 ? -3.221 -3.015 0.117 1.00 88.06 97 LEU A N 1
ATOM 722 C CA . LEU A 1 97 ? -2.512 -4.216 0.580 1.00 88.06 97 LEU A CA 1
ATOM 723 C C . LEU A 1 97 ? -2.941 -5.518 -0.135 1.00 88.06 97 LEU A C 1
ATOM 725 O O . LEU A 1 97 ? -2.056 -6.287 -0.520 1.00 88.06 97 LEU A O 1
ATOM 729 N N . PRO A 1 98 ? -4.238 -5.785 -0.408 1.00 86.81 98 PRO A N 1
ATOM 730 C CA . PRO A 1 98 ? -4.640 -6.984 -1.153 1.00 86.81 98 PRO A CA 1
ATOM 731 C C . PRO A 1 98 ? -4.101 -7.019 -2.592 1.00 86.81 98 PRO A C 1
ATOM 733 O O . PRO A 1 98 ? -3.665 -8.069 -3.079 1.00 86.81 98 PRO A O 1
ATOM 736 N N . ALA A 1 99 ? -4.092 -5.864 -3.267 1.00 85.94 99 ALA A N 1
ATOM 737 C CA . ALA A 1 99 ? -3.533 -5.731 -4.610 1.00 85.94 99 ALA A CA 1
ATOM 738 C C . ALA A 1 99 ? -2.012 -5.946 -4.590 1.00 85.94 99 ALA A C 1
ATOM 740 O O . ALA A 1 99 ? -1.481 -6.667 -5.434 1.00 85.94 99 ALA A O 1
ATOM 741 N N . ALA A 1 100 ? -1.324 -5.404 -3.581 1.00 83.06 100 ALA A N 1
ATOM 742 C CA . ALA A 1 100 ? 0.115 -5.576 -3.400 1.00 83.06 100 ALA A CA 1
ATOM 743 C C . ALA A 1 100 ? 0.496 -7.039 -3.187 1.00 83.06 100 ALA A C 1
ATOM 745 O O . ALA A 1 100 ? 1.395 -7.539 -3.859 1.00 83.06 100 ALA A O 1
ATOM 746 N N . ARG A 1 101 ? -0.252 -7.758 -2.343 1.00 79.25 101 ARG A N 1
ATOM 747 C CA . ARG A 1 101 ? -0.055 -9.196 -2.109 1.00 79.25 101 ARG A CA 1
ATOM 748 C C . ARG A 1 101 ? -0.159 -10.009 -3.399 1.00 79.25 101 ARG A C 1
ATOM 750 O O . ARG A 1 101 ? 0.622 -10.933 -3.612 1.00 79.25 101 ARG A O 1
ATOM 757 N N . SER A 1 102 ? -1.107 -9.646 -4.261 1.00 81.56 102 SER A N 1
ATOM 758 C CA . SER A 1 102 ? -1.341 -10.323 -5.539 1.00 81.56 102 SER A CA 1
ATOM 759 C C . SER A 1 102 ? -0.260 -10.000 -6.577 1.00 81.56 102 SER A C 1
ATOM 761 O O . SER A 1 102 ? 0.163 -10.886 -7.314 1.00 81.56 102 SER A O 1
ATOM 763 N N . ALA A 1 103 ? 0.201 -8.747 -6.630 1.00 77.75 103 ALA A N 1
ATOM 764 C CA . ALA A 1 103 ? 1.131 -8.261 -7.650 1.00 77.75 103 ALA A CA 1
ATOM 765 C C . ALA A 1 103 ? 2.614 -8.517 -7.324 1.00 77.75 103 ALA A C 1
ATOM 767 O O . ALA A 1 103 ? 3.411 -8.755 -8.230 1.00 77.75 103 ALA A O 1
ATOM 768 N N . LEU A 1 104 ? 2.995 -8.448 -6.046 1.00 68.88 104 LEU A N 1
ATOM 769 C CA . LEU A 1 104 ? 4.386 -8.565 -5.588 1.00 68.88 104 LEU A CA 1
ATOM 770 C C . LEU A 1 104 ? 4.716 -9.976 -5.075 1.00 68.88 104 LEU A C 1
ATOM 772 O O . LEU A 1 104 ? 5.886 -10.360 -5.005 1.00 68.88 104 LEU A O 1
ATOM 776 N N . GLY A 1 105 ? 3.688 -10.767 -4.749 1.00 63.44 105 GLY A N 1
ATOM 777 C CA . GLY A 1 105 ? 3.839 -12.025 -4.026 1.00 63.44 105 GLY A CA 1
ATOM 778 C C . GLY A 1 105 ? 4.380 -11.816 -2.604 1.00 63.44 105 GLY A C 1
ATOM 779 O O . GLY A 1 105 ? 4.616 -10.697 -2.161 1.00 63.44 105 GLY A O 1
ATOM 780 N N . VAL A 1 106 ? 4.613 -12.908 -1.872 1.00 52.00 106 VAL A N 1
ATOM 781 C CA . VAL A 1 106 ? 5.184 -12.889 -0.503 1.00 52.00 106 VAL A CA 1
ATOM 782 C C . VAL A 1 106 ? 6.716 -12.752 -0.542 1.00 52.00 106 VAL A C 1
ATOM 784 O O . VAL A 1 106 ? 7.433 -13.430 0.187 1.00 52.00 106 VAL A O 1
ATOM 787 N N . ARG A 1 107 ? 7.270 -11.986 -1.486 1.00 48.91 107 ARG A N 1
ATOM 788 C CA . ARG A 1 107 ? 8.727 -11.896 -1.630 1.00 48.91 107 ARG A CA 1
ATOM 789 C C . ARG A 1 107 ? 9.266 -10.784 -0.748 1.00 48.91 107 ARG A C 1
ATOM 791 O O . ARG A 1 107 ? 9.260 -9.636 -1.166 1.00 48.91 107 ARG A O 1
ATOM 798 N N . ASP A 1 108 ? 9.828 -11.165 0.396 1.00 49.69 108 ASP A N 1
ATOM 799 C CA . ASP A 1 108 ? 10.733 -10.341 1.202 1.00 49.69 108 ASP A CA 1
ATOM 800 C C . ASP A 1 108 ? 12.016 -10.046 0.407 1.00 49.69 108 ASP A C 1
ATOM 802 O O . ASP A 1 108 ? 13.071 -10.650 0.606 1.00 49.69 108 ASP A O 1
ATOM 806 N N . ALA A 1 109 ? 11.934 -9.153 -0.576 1.00 48.56 109 ALA A N 1
ATOM 807 C CA . ALA A 1 109 ? 13.126 -8.592 -1.189 1.00 48.56 109 ALA A CA 1
ATOM 808 C C . ALA A 1 109 ? 13.632 -7.447 -0.305 1.00 48.56 109 ALA A C 1
ATOM 810 O O . ALA A 1 109 ? 12.855 -6.601 0.141 1.00 48.56 109 ALA A O 1
ATOM 811 N N . ALA A 1 110 ? 14.944 -7.400 -0.071 1.00 47.62 110 ALA A N 1
ATOM 812 C CA . ALA A 1 110 ? 15.580 -6.317 0.670 1.00 47.62 110 ALA A CA 1
ATOM 813 C C . ALA A 1 110 ? 15.163 -4.945 0.099 1.00 47.62 110 ALA A C 1
ATOM 815 O O . ALA A 1 110 ? 15.336 -4.684 -1.092 1.00 47.62 110 ALA A O 1
ATOM 816 N N . GLY A 1 111 ? 14.602 -4.084 0.955 1.00 55.69 111 GLY A N 1
ATOM 817 C CA . GLY A 1 111 ? 14.076 -2.766 0.579 1.00 55.69 111 GLY A CA 1
ATOM 818 C C . GLY A 1 111 ? 12.564 -2.704 0.327 1.00 55.69 111 GLY A C 1
ATOM 819 O O . GLY A 1 111 ? 12.062 -1.624 0.010 1.00 55.69 111 GLY A O 1
ATOM 820 N N . GLN A 1 112 ? 11.830 -3.813 0.474 1.00 63.31 112 GLN A N 1
ATOM 821 C CA . GLN A 1 112 ? 10.365 -3.785 0.503 1.00 63.31 112 GLN A CA 1
ATOM 822 C C . GLN A 1 112 ? 9.819 -3.317 1.866 1.00 63.31 112 GLN A C 1
ATOM 824 O O . GLN A 1 112 ? 10.506 -3.462 2.879 1.00 63.31 112 GLN A O 1
ATOM 829 N N . PRO A 1 113 ? 8.602 -2.735 1.905 1.00 64.44 113 PRO A N 1
ATOM 830 C CA . PRO A 1 113 ? 7.917 -2.423 3.156 1.00 64.44 113 PRO A CA 1
ATOM 831 C C . PRO A 1 113 ? 7.707 -3.692 3.990 1.00 64.44 113 PRO A C 1
ATOM 833 O O . PRO A 1 113 ? 7.448 -4.753 3.426 1.00 64.44 113 PRO A O 1
ATOM 836 N N . ASP A 1 114 ? 7.762 -3.579 5.319 1.00 77.62 114 ASP A N 1
ATOM 837 C CA . ASP A 1 114 ? 7.347 -4.667 6.209 1.00 77.62 114 ASP A CA 1
ATOM 838 C C . ASP A 1 114 ? 5.828 -4.866 6.082 1.00 77.62 114 ASP A C 1
ATOM 840 O O . ASP A 1 114 ? 5.016 -4.169 6.698 1.00 77.62 114 ASP A O 1
ATOM 844 N N . TRP A 1 115 ? 5.445 -5.794 5.205 1.00 75.12 115 TRP A N 1
ATOM 845 C CA . TRP A 1 115 ? 4.054 -6.086 4.876 1.00 75.12 115 TRP A CA 1
ATOM 846 C C . TRP A 1 115 ? 3.256 -6.552 6.089 1.00 75.12 115 TRP A C 1
ATOM 848 O O . TRP A 1 115 ? 2.089 -6.185 6.223 1.00 75.12 115 TRP A O 1
ATOM 858 N N . ALA A 1 116 ? 3.882 -7.325 6.977 1.00 80.25 116 ALA A N 1
ATOM 859 C CA . ALA A 1 116 ? 3.238 -7.819 8.185 1.00 80.25 116 ALA A CA 1
ATOM 860 C C . ALA A 1 116 ? 2.955 -6.667 9.155 1.00 80.25 116 ALA A C 1
ATOM 862 O O . ALA A 1 116 ? 1.844 -6.568 9.678 1.00 80.25 116 ALA A O 1
ATOM 863 N N . ALA A 1 117 ? 3.908 -5.748 9.328 1.00 83.94 117 ALA A N 1
ATOM 864 C CA . ALA A 1 117 ? 3.702 -4.554 10.141 1.00 83.94 117 ALA A CA 1
ATOM 865 C C . ALA A 1 117 ? 2.611 -3.632 9.563 1.00 83.94 117 ALA A C 1
ATOM 867 O O . ALA A 1 117 ? 1.796 -3.089 10.313 1.00 83.94 117 ALA A O 1
ATOM 868 N N . LEU A 1 118 ? 2.546 -3.471 8.235 1.00 83.81 118 LEU A N 1
ATOM 869 C CA . LEU A 1 118 ? 1.481 -2.696 7.583 1.00 83.81 118 LEU A CA 1
ATOM 870 C C . LEU A 1 118 ? 0.103 -3.348 7.751 1.00 83.81 118 LEU A C 1
ATOM 872 O O . LEU A 1 118 ? -0.870 -2.657 8.042 1.00 83.81 118 LEU A O 1
ATOM 876 N N . GLU A 1 119 ? 0.008 -4.667 7.605 1.00 86.44 119 GLU A N 1
ATOM 877 C CA . GLU A 1 119 ? -1.240 -5.404 7.822 1.00 86.44 119 GLU A CA 1
ATOM 878 C C . GLU A 1 119 ? -1.687 -5.296 9.289 1.00 86.44 119 GLU A C 1
ATOM 880 O O . GLU A 1 119 ? -2.844 -4.972 9.569 1.00 86.44 119 GLU A O 1
ATOM 885 N N . GLN A 1 120 ? -0.757 -5.448 10.234 1.00 89.25 120 GLN A N 1
ATOM 886 C CA . GLN A 1 120 ? -1.034 -5.281 11.657 1.00 89.25 120 GLN A CA 1
ATOM 887 C C . GLN A 1 120 ? -1.487 -3.855 11.999 1.00 89.25 120 GLN A C 1
ATOM 889 O O . GLN A 1 120 ? -2.406 -3.692 12.803 1.00 89.25 120 GLN A O 1
ATOM 894 N N . SER A 1 121 ? -0.901 -2.821 11.384 1.00 88.50 121 SER A N 1
ATOM 895 C CA . SER A 1 121 ? -1.296 -1.428 11.637 1.00 88.50 121 SER A CA 1
ATOM 896 C C . SER A 1 121 ? -2.712 -1.125 11.137 1.00 88.50 121 SER A C 1
ATOM 898 O O . SER A 1 121 ? -3.492 -0.490 11.850 1.00 88.50 121 SER A O 1
ATOM 900 N N . VAL A 1 122 ? -3.093 -1.655 9.969 1.00 91.38 122 VAL A N 1
ATOM 901 C CA . VAL A 1 122 ? -4.461 -1.553 9.439 1.00 91.38 122 VAL A CA 1
ATOM 902 C C . VAL A 1 122 ? -5.455 -2.276 10.349 1.00 91.38 122 VAL A C 1
ATOM 904 O O . VAL A 1 122 ? -6.506 -1.721 10.676 1.00 91.38 122 VAL A O 1
ATOM 907 N N . LEU A 1 123 ? -5.121 -3.486 10.808 1.00 92.31 123 LEU A N 1
ATOM 908 C CA . LEU A 1 123 ? -5.971 -4.245 11.729 1.00 92.31 123 LEU A CA 1
ATOM 909 C C . LEU A 1 123 ? -6.129 -3.535 13.080 1.00 92.31 123 LEU A C 1
ATOM 911 O O . LEU A 1 123 ? -7.249 -3.443 13.588 1.00 92.31 123 LEU A O 1
ATOM 915 N N . ARG A 1 124 ? -5.044 -2.965 13.622 1.00 93.88 124 ARG A N 1
ATOM 916 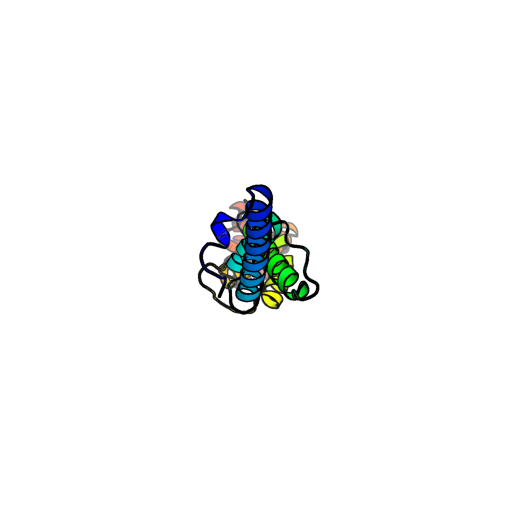C CA . ARG A 1 124 ? -5.058 -2.138 14.839 1.00 93.88 124 ARG A CA 1
ATOM 917 C C . ARG A 1 124 ? -5.967 -0.925 14.675 1.00 93.88 124 ARG A C 1
ATOM 919 O O . ARG A 1 124 ? -6.798 -0.675 15.543 1.00 93.88 124 ARG A O 1
ATOM 926 N N . ALA A 1 125 ? -5.874 -0.216 13.553 1.00 91.81 125 ALA A N 1
ATOM 927 C CA . ALA A 1 125 ? -6.721 0.941 13.275 1.00 91.81 125 ALA A CA 1
ATOM 928 C C . ALA A 1 125 ? -8.206 0.568 13.146 1.00 91.81 125 ALA A C 1
ATOM 930 O O . ALA A 1 125 ? -9.064 1.217 13.744 1.00 91.81 125 ALA A O 1
ATOM 931 N N . ALA A 1 126 ? -8.522 -0.519 12.436 1.00 90.81 126 ALA A N 1
ATOM 932 C CA . ALA A 1 126 ? -9.890 -1.023 12.322 1.00 90.81 126 ALA A CA 1
ATOM 933 C C . ALA A 1 126 ? -10.448 -1.520 13.668 1.00 90.81 126 ALA A C 1
ATOM 935 O O . ALA A 1 126 ? -11.646 -1.417 13.938 1.00 90.81 126 ALA A O 1
ATOM 936 N N . HIS A 1 127 ? -9.600 -2.087 14.527 1.00 92.69 127 HIS A N 1
ATOM 937 C CA . HIS A 1 127 ? -9.983 -2.476 15.881 1.00 92.69 127 HIS A CA 1
ATOM 938 C C . HIS A 1 127 ? -10.258 -1.255 16.767 1.00 92.69 127 HIS A C 1
ATOM 940 O O . HIS A 1 127 ? -11.313 -1.193 17.396 1.00 92.69 127 HIS A O 1
ATOM 946 N N . LEU A 1 128 ? -9.381 -0.248 16.726 1.00 93.62 128 LEU A N 1
ATOM 947 C CA . LEU A 1 128 ? -9.556 1.023 17.427 1.00 93.62 128 LEU A CA 1
ATOM 948 C C . LEU A 1 128 ? -10.840 1.747 16.998 1.00 93.62 128 LEU A C 1
ATOM 950 O O . LEU A 1 128 ? -11.569 2.247 17.850 1.00 93.62 128 LEU A O 1
ATOM 954 N N . ALA A 1 129 ? -11.151 1.771 15.698 1.00 90.94 129 ALA A N 1
ATOM 955 C CA . ALA A 1 129 ? -12.385 2.362 15.181 1.00 90.94 129 ALA A CA 1
ATOM 956 C C . ALA A 1 129 ? -13.634 1.681 15.764 1.00 90.94 129 ALA A C 1
ATOM 958 O O . ALA A 1 129 ? -14.508 2.358 16.298 1.00 90.94 129 ALA A O 1
ATOM 959 N N . ARG A 1 130 ? -13.677 0.341 15.762 1.00 90.38 130 ARG A N 1
ATOM 960 C CA . ARG A 1 130 ? -14.781 -0.428 16.368 1.00 90.38 130 ARG A CA 1
ATOM 961 C C . ARG A 1 130 ? -14.914 -0.176 17.870 1.00 90.38 130 ARG A C 1
ATOM 963 O O . ARG A 1 130 ? -16.028 -0.070 18.377 1.00 90.38 130 ARG A O 1
ATOM 970 N N . LEU A 1 131 ? -13.793 -0.059 18.582 1.00 93.31 131 LEU A N 1
ATOM 971 C CA . LEU A 1 131 ? -13.800 0.263 20.008 1.00 93.31 131 LEU A CA 1
ATOM 972 C C . LEU A 1 131 ? -14.362 1.671 20.258 1.00 93.31 131 LEU A C 1
ATOM 974 O O . LEU A 1 131 ? -15.218 1.845 21.123 1.00 93.31 131 LEU A O 1
ATOM 978 N N . ARG A 1 132 ? -13.958 2.662 19.457 1.00 95.00 132 ARG A N 1
ATOM 979 C CA . ARG A 1 132 ? -14.496 4.031 19.518 1.00 95.00 132 ARG A CA 1
ATOM 980 C C . ARG A 1 132 ? -15.984 4.096 19.199 1.00 95.00 132 ARG A C 1
ATOM 982 O O . ARG A 1 132 ? -16.713 4.808 19.882 1.00 95.00 132 ARG A O 1
ATOM 989 N N . GLU A 1 133 ? -16.452 3.332 18.218 1.00 93.06 133 GLU A N 1
ATOM 990 C CA . GLU A 1 133 ? -17.880 3.209 17.915 1.00 93.06 133 GLU A CA 1
ATOM 991 C C . GLU A 1 133 ? -18.662 2.622 19.097 1.00 93.06 133 GLU A C 1
ATOM 993 O O . GLU A 1 133 ? -19.714 3.149 19.457 1.00 93.06 133 GLU A O 1
ATOM 998 N N . ALA A 1 134 ? -18.137 1.582 19.754 1.00 93.56 134 ALA A N 1
ATOM 999 C CA . ALA A 1 134 ? -18.755 1.011 20.951 1.00 93.56 134 ALA A CA 1
ATOM 1000 C C . ALA A 1 134 ? -18.810 2.023 22.111 1.00 93.56 134 ALA A C 1
ATOM 1002 O O . ALA A 1 134 ? -19.844 2.152 22.769 1.00 93.56 134 ALA A O 1
ATOM 1003 N N . ILE A 1 135 ? -17.732 2.792 22.315 1.00 94.62 135 ILE A N 1
ATOM 1004 C CA . ILE A 1 135 ? -17.669 3.873 23.311 1.00 94.62 135 ILE A CA 1
ATOM 1005 C C . ILE A 1 135 ? -18.697 4.966 22.998 1.00 94.62 135 ILE A C 1
ATOM 1007 O O . ILE A 1 135 ? -19.381 5.444 23.903 1.00 94.62 135 ILE A O 1
ATOM 1011 N N . ALA A 1 136 ? -18.810 5.369 21.731 1.00 94.06 136 ALA A N 1
ATOM 1012 C CA . ALA A 1 136 ? -19.755 6.388 21.289 1.00 94.06 136 ALA A CA 1
ATOM 1013 C C . ALA A 1 136 ? -21.212 5.929 21.446 1.00 94.06 136 ALA A C 1
ATOM 1015 O O . ALA A 1 136 ? -22.066 6.724 21.830 1.00 94.06 136 ALA A O 1
ATOM 1016 N N . ALA A 1 137 ? -21.488 4.645 21.202 1.00 93.62 137 ALA A N 1
ATOM 1017 C CA . ALA A 1 137 ? -22.800 4.040 21.410 1.00 93.62 137 ALA A CA 1
ATOM 1018 C C . ALA A 1 137 ? -23.160 3.847 22.896 1.00 93.62 137 ALA A C 1
ATOM 1020 O O . ALA A 1 137 ? -24.322 3.590 23.205 1.00 93.62 137 ALA A O 1
ATOM 1021 N N . GLY A 1 138 ? -22.187 3.952 23.811 1.00 91.19 138 GLY A N 1
ATOM 1022 C CA . GLY A 1 138 ? -22.390 3.730 25.246 1.00 91.19 138 GLY A CA 1
ATOM 1023 C C . GLY A 1 138 ? -22.718 2.277 25.612 1.00 91.19 138 GLY A C 1
ATOM 1024 O O . GLY A 1 138 ? -23.239 2.020 26.694 1.00 91.19 138 GLY A O 1
ATOM 1025 N N . ASP A 1 139 ? -22.440 1.325 24.720 1.00 92.56 139 ASP A N 1
ATOM 1026 C CA . ASP A 1 139 ? -22.717 -0.095 24.937 1.00 92.56 139 ASP A CA 1
ATOM 1027 C C . ASP A 1 139 ? -21.557 -0.730 25.715 1.00 92.56 139 ASP A C 1
ATOM 1029 O O . ASP A 1 139 ? -20.568 -1.180 25.134 1.00 92.56 139 ASP A O 1
ATOM 1033 N N . GLU A 1 140 ? -21.662 -0.740 27.046 1.00 91.69 140 GLU A N 1
ATOM 1034 C CA . GLU A 1 140 ? -20.597 -1.228 27.933 1.00 91.69 140 GLU A CA 1
ATOM 1035 C C . GLU A 1 140 ? -20.211 -2.690 27.654 1.00 91.69 140 GLU A C 1
ATOM 1037 O O . GLU A 1 140 ? -19.032 -3.038 27.736 1.00 91.69 140 GLU A O 1
ATOM 1042 N N . ALA A 1 141 ? -21.169 -3.536 27.260 1.00 90.56 141 ALA A N 1
ATOM 1043 C CA . ALA A 1 141 ? -20.900 -4.932 26.929 1.00 90.56 141 ALA A CA 1
ATOM 1044 C C . ALA A 1 141 ? -20.071 -5.047 25.642 1.00 90.56 141 ALA A C 1
ATOM 1046 O O . ALA A 1 141 ? -19.105 -5.812 25.594 1.00 90.56 141 ALA A O 1
ATOM 1047 N N . ARG A 1 142 ? -20.392 -4.252 24.611 1.00 92.00 142 ARG A N 1
ATOM 1048 C CA . ARG A 1 142 ? -19.574 -4.181 23.389 1.00 92.00 142 ARG A CA 1
ATOM 1049 C C . ARG A 1 142 ? -18.206 -3.567 23.640 1.00 92.00 142 ARG A C 1
ATOM 1051 O O . ARG A 1 142 ? -17.238 -4.034 23.049 1.00 92.00 142 ARG A O 1
ATOM 1058 N N . VAL A 1 143 ? -18.113 -2.554 24.501 1.00 92.88 143 VAL A N 1
ATOM 1059 C CA . VAL A 1 143 ? -16.827 -1.954 24.882 1.00 92.88 143 VAL A CA 1
ATOM 1060 C C . VAL A 1 143 ? -15.938 -2.995 25.559 1.00 92.88 143 VAL A C 1
ATOM 1062 O O . VAL A 1 143 ? -14.791 -3.153 25.154 1.00 92.88 143 VAL A O 1
ATOM 1065 N N . ALA A 1 144 ? -16.464 -3.749 26.530 1.00 91.88 144 ALA A N 1
ATOM 1066 C CA . ALA A 1 144 ? -15.711 -4.806 27.201 1.00 91.88 144 ALA A CA 1
ATOM 1067 C C . ALA A 1 144 ? -15.280 -5.912 26.222 1.00 91.88 144 ALA A C 1
ATOM 1069 O O . ALA A 1 144 ? -14.103 -6.259 26.176 1.00 91.88 144 ALA A O 1
ATOM 1070 N N . ALA A 1 145 ? -16.200 -6.398 25.380 1.00 89.25 145 ALA A N 1
ATOM 1071 C CA . ALA A 1 145 ? -15.913 -7.446 24.397 1.00 89.25 145 ALA A CA 1
ATOM 1072 C C . ALA A 1 145 ? -14.908 -7.017 23.313 1.00 89.25 145 ALA A C 1
ATOM 1074 O O . ALA A 1 145 ? -14.196 -7.853 22.764 1.00 89.25 145 ALA A O 1
ATOM 1075 N N . ALA A 1 146 ? -14.859 -5.726 22.977 1.00 88.69 146 ALA A N 1
ATOM 1076 C CA . ALA A 1 146 ? -13.890 -5.184 22.030 1.00 88.69 146 ALA A CA 1
ATOM 1077 C C . ALA A 1 146 ? -12.538 -4.847 22.679 1.00 88.69 146 ALA A C 1
ATOM 1079 O O . ALA A 1 146 ? -11.564 -4.702 21.953 1.00 88.69 146 ALA A O 1
ATOM 1080 N N . ALA A 1 147 ? -12.472 -4.691 24.003 1.00 90.25 147 ALA A N 1
ATOM 1081 C CA . ALA A 1 147 ? -11.259 -4.294 24.717 1.00 90.25 147 ALA A CA 1
ATOM 1082 C C . ALA A 1 147 ? -10.496 -5.464 25.365 1.00 90.25 147 ALA A C 1
ATOM 1084 O O . ALA A 1 147 ? -9.340 -5.277 25.759 1.00 90.25 147 ALA A O 1
ATOM 1085 N N . ASP A 1 148 ? -11.120 -6.636 25.518 1.00 90.81 148 ASP A N 1
ATOM 1086 C CA . ASP A 1 148 ? -10.484 -7.819 26.102 1.00 90.81 148 ASP A CA 1
ATOM 1087 C C . ASP A 1 148 ? -10.941 -9.122 25.405 1.00 90.81 148 ASP A C 1
ATOM 1089 O O . ASP A 1 148 ? -12.123 -9.474 25.486 1.00 90.81 148 ASP A O 1
ATOM 1093 N N . PRO A 1 149 ? -10.036 -9.852 24.719 1.00 88.00 149 PRO A N 1
ATOM 1094 C CA . PRO A 1 149 ? -8.615 -9.535 24.521 1.00 88.00 149 PRO A CA 1
ATOM 1095 C C . PRO A 1 149 ? -8.397 -8.347 23.566 1.00 88.00 149 PRO A C 1
ATOM 1097 O O . PRO A 1 149 ? -9.218 -8.102 22.686 1.00 88.00 149 PRO A O 1
ATOM 1100 N N . ASP A 1 150 ? -7.258 -7.653 23.703 1.00 89.75 150 ASP A N 1
ATOM 1101 C CA . ASP A 1 150 ? -6.776 -6.613 22.770 1.00 89.75 150 ASP A CA 1
ATOM 1102 C C . ASP A 1 150 ? -5.670 -7.184 21.856 1.00 89.75 150 ASP A C 1
ATOM 1104 O O . ASP A 1 150 ? -4.483 -6.912 22.060 1.00 89.75 150 ASP A O 1
ATOM 1108 N N . PRO A 1 151 ? -6.016 -8.030 20.863 1.00 88.69 151 PRO A N 1
ATOM 1109 C CA . PRO A 1 151 ? -5.038 -8.756 20.049 1.00 88.69 151 PRO A CA 1
ATOM 1110 C C . PRO A 1 151 ? -4.182 -7.846 19.164 1.00 88.69 151 PRO A C 1
ATOM 1112 O O . PRO A 1 151 ? -3.169 -8.292 18.629 1.00 88.69 151 PRO A O 1
ATOM 1115 N N . TYR A 1 152 ? -4.595 -6.592 18.976 1.00 91.44 152 TYR A N 1
ATOM 1116 C CA . TYR A 1 152 ? -3.905 -5.645 18.110 1.00 91.44 152 TYR A CA 1
ATOM 1117 C C . TYR A 1 152 ? -3.251 -4.501 18.879 1.00 91.44 152 TYR A C 1
ATOM 1119 O O . TYR A 1 152 ? -2.695 -3.628 18.222 1.00 91.44 152 TYR A O 1
ATOM 1127 N N . GLU A 1 153 ? -3.277 -4.496 20.215 1.00 91.00 153 GLU A N 1
ATOM 1128 C CA . GLU A 1 153 ? -2.763 -3.408 21.064 1.00 91.00 153 GLU A CA 1
ATOM 1129 C C . GLU A 1 153 ? -3.350 -2.037 20.672 1.00 91.00 153 GLU A C 1
ATOM 1131 O O . GLU A 1 153 ? -2.633 -1.054 20.465 1.00 91.00 153 GLU A O 1
ATOM 1136 N N . ALA A 1 154 ? -4.670 -1.971 20.494 1.00 91.88 154 ALA A N 1
ATOM 1137 C CA . ALA A 1 154 ? -5.377 -0.737 20.169 1.00 91.88 154 ALA A CA 1
ATOM 1138 C C . ALA A 1 154 ? -5.606 0.154 21.401 1.00 91.88 154 ALA A C 1
ATOM 1140 O O . ALA A 1 154 ? -5.681 1.374 21.261 1.00 91.88 154 ALA A O 1
ATOM 1141 N N . ARG A 1 155 ? -5.694 -0.418 22.610 1.00 91.38 155 ARG A N 1
ATOM 1142 C CA . ARG A 1 155 ? -5.993 0.330 23.845 1.00 91.38 155 ARG A CA 1
ATOM 1143 C C . ARG A 1 155 ? -4.999 1.454 24.168 1.00 91.38 155 ARG A C 1
ATOM 1145 O O . ARG A 1 155 ? -5.468 2.514 24.572 1.00 91.38 155 ARG A O 1
ATOM 1152 N N . PRO A 1 156 ? -3.674 1.302 23.969 1.00 93.06 156 PRO A N 1
ATOM 1153 C CA . PRO A 1 156 ? -2.720 2.393 24.189 1.00 93.06 156 PRO A CA 1
ATOM 1154 C C . PRO A 1 156 ? -2.916 3.614 23.275 1.00 93.06 156 PRO A C 1
ATOM 1156 O O . PRO A 1 156 ? -2.319 4.654 23.526 1.00 93.06 156 PRO A O 1
ATOM 1159 N N . LEU A 1 157 ? -3.715 3.495 22.205 1.00 91.44 157 LEU A N 1
ATOM 1160 C CA . LEU A 1 157 ? -4.016 4.584 21.266 1.00 91.44 157 LEU A CA 1
ATOM 1161 C C . LEU A 1 157 ? -5.291 5.365 21.628 1.00 91.44 157 LEU A C 1
ATOM 1163 O O . LEU A 1 157 ? -5.695 6.271 20.889 1.00 91.44 157 LEU A O 1
ATOM 1167 N N . LEU A 1 158 ? -5.957 4.984 22.718 1.00 93.06 158 LEU A N 1
ATOM 1168 C CA . LEU A 1 158 ? -7.124 5.688 23.230 1.00 93.06 158 LEU A CA 1
ATOM 1169 C C . LEU A 1 158 ? -6.710 7.017 23.859 1.00 93.06 158 LEU A C 1
ATOM 1171 O O . LEU A 1 158 ? -5.628 7.155 24.430 1.00 93.06 158 LEU A O 1
ATOM 1175 N N . THR A 1 159 ? -7.597 8.003 23.779 1.00 94.44 159 THR A N 1
ATOM 1176 C CA . THR A 1 159 ? -7.453 9.207 24.599 1.00 94.44 159 THR A CA 1
ATOM 1177 C C . THR A 1 159 ? -7.664 8.860 26.080 1.00 94.44 159 THR A C 1
ATOM 1179 O O . THR A 1 159 ? -8.310 7.853 26.385 1.00 94.44 159 THR A O 1
ATOM 1182 N N . PRO A 1 160 ? -7.189 9.692 27.025 1.00 95.12 160 PRO A N 1
ATOM 1183 C CA . PRO A 1 160 ? -7.405 9.443 28.453 1.00 95.12 160 PRO A CA 1
ATOM 1184 C C . PRO A 1 160 ? -8.885 9.238 28.826 1.00 95.12 160 PRO A C 1
ATOM 1186 O O . PRO A 1 160 ? -9.211 8.356 29.621 1.00 95.12 160 PRO A O 1
ATOM 1189 N N . ASP A 1 161 ? -9.790 9.997 28.201 1.00 94.94 161 ASP A N 1
ATOM 1190 C CA . ASP A 1 161 ? -11.237 9.887 28.428 1.00 94.94 161 ASP A CA 1
ATOM 1191 C C . ASP A 1 161 ? -11.818 8.578 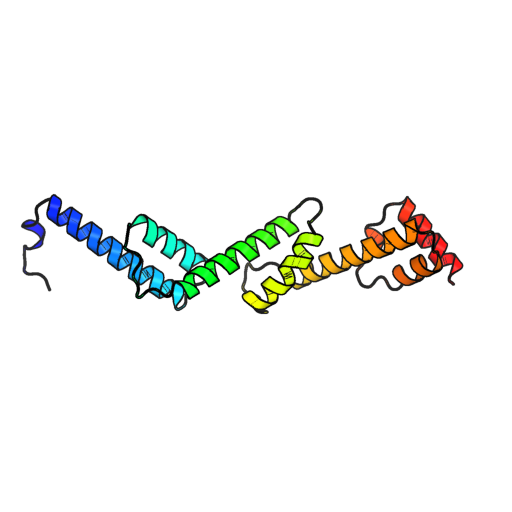27.875 1.00 94.94 161 ASP A C 1
ATOM 1193 O O . ASP A 1 161 ? -12.680 7.952 28.498 1.00 94.94 161 ASP A O 1
ATOM 1197 N N . GLU A 1 162 ? -11.362 8.154 26.694 1.00 95.81 162 GLU A N 1
ATOM 1198 C CA . GLU A 1 162 ? -11.741 6.870 26.101 1.00 95.81 162 GLU A CA 1
ATOM 1199 C C . GLU A 1 162 ? -11.252 5.705 26.973 1.00 95.81 162 GLU A C 1
ATOM 1201 O O . GLU A 1 162 ? -11.999 4.757 27.223 1.00 95.81 162 GLU A O 1
ATOM 1206 N N . GLU A 1 163 ? -10.025 5.798 27.487 1.00 95.31 163 GLU A N 1
ATOM 1207 C CA . GLU A 1 163 ? -9.426 4.786 28.353 1.00 95.31 163 GLU A CA 1
ATOM 1208 C C . GLU A 1 163 ? -10.198 4.627 29.671 1.00 95.31 163 GLU A C 1
ATOM 1210 O O . GLU A 1 163 ? -10.456 3.501 30.101 1.00 95.31 163 GLU A O 1
ATOM 1215 N N . GLU A 1 164 ? -10.628 5.733 30.290 1.00 93.88 164 GLU A N 1
ATOM 1216 C CA . GLU A 1 164 ? -11.462 5.704 31.499 1.00 93.88 164 GLU A CA 1
ATOM 1217 C C . GLU A 1 164 ? -12.770 4.942 31.261 1.00 93.88 164 GLU A C 1
ATOM 1219 O O . GLU A 1 164 ? -13.143 4.061 32.040 1.00 93.88 164 GLU A O 1
ATOM 1224 N N . ARG A 1 165 ? -13.447 5.223 30.141 1.00 93.38 165 ARG A N 1
ATOM 1225 C CA . ARG A 1 165 ? -14.700 4.542 29.778 1.00 93.38 165 ARG A CA 1
ATOM 1226 C C . ARG A 1 165 ? -14.492 3.048 29.559 1.00 93.38 165 ARG A C 1
ATOM 1228 O O . ARG A 1 165 ? -15.289 2.244 30.043 1.00 93.38 165 ARG A O 1
ATOM 1235 N N . VAL A 1 166 ? -13.413 2.668 28.876 1.00 93.25 166 VAL A N 1
ATOM 1236 C CA . VAL A 1 166 ? -13.047 1.258 28.677 1.00 93.25 166 VAL A CA 1
ATOM 1237 C C . VAL A 1 166 ? -12.757 0.576 30.012 1.00 93.25 166 VAL A C 1
ATOM 1239 O O . VAL A 1 166 ? -13.250 -0.524 30.263 1.00 93.25 166 VAL A O 1
ATOM 1242 N N . ARG A 1 167 ? -12.010 1.229 30.909 1.00 93.88 167 ARG A N 1
ATOM 1243 C CA . ARG A 1 167 ? -11.688 0.688 32.236 1.00 93.88 167 ARG A CA 1
ATOM 1244 C C . ARG A 1 167 ? -12.941 0.462 33.077 1.00 93.88 167 ARG A C 1
ATOM 1246 O O . ARG A 1 167 ? -13.066 -0.591 33.701 1.00 93.88 167 ARG A O 1
ATOM 1253 N N . ALA A 1 168 ? -13.876 1.410 33.053 1.00 92.62 168 ALA A N 1
ATOM 1254 C CA . ALA A 1 168 ? -15.154 1.292 33.745 1.00 92.62 168 ALA A CA 1
ATOM 1255 C C . ALA A 1 168 ? -16.005 0.132 33.195 1.00 92.62 168 ALA A C 1
ATOM 1257 O O . ALA A 1 168 ? -16.553 -0.644 33.978 1.00 92.62 168 ALA A O 1
ATOM 1258 N N . ALA A 1 169 ? -16.070 -0.041 31.871 1.00 92.06 169 ALA A N 1
ATOM 1259 C CA . ALA A 1 169 ? -16.778 -1.161 31.244 1.00 92.06 169 ALA A CA 1
ATOM 1260 C C . ALA A 1 169 ? -16.165 -2.525 31.624 1.00 92.06 169 ALA A C 1
ATOM 1262 O O . ALA A 1 169 ? -16.881 -3.441 32.027 1.00 92.06 169 ALA A O 1
ATOM 1263 N N . LEU A 1 170 ? -14.832 -2.646 31.598 1.00 92.12 170 LEU A N 1
ATOM 1264 C CA . LEU A 1 170 ? -14.112 -3.867 31.997 1.00 92.12 170 LEU A CA 1
ATOM 1265 C C . LEU A 1 170 ? -14.224 -4.192 33.497 1.00 92.12 170 LEU A C 1
ATOM 1267 O O . LEU A 1 170 ? -14.049 -5.345 33.897 1.00 92.12 170 LEU A O 1
ATOM 1271 N N . ALA A 1 171 ? -14.457 -3.189 34.345 1.00 90.94 171 ALA A N 1
ATOM 1272 C CA . ALA A 1 171 ? -14.685 -3.391 35.774 1.00 90.94 171 ALA A CA 1
ATOM 1273 C C . ALA A 1 171 ? -16.100 -3.910 36.074 1.00 90.94 171 ALA A C 1
ATOM 1275 O O . ALA A 1 171 ? -16.278 -4.618 37.057 1.00 90.94 171 ALA A O 1
ATOM 1276 N N . ARG A 1 172 ? -17.089 -3.569 35.238 1.00 85.69 172 ARG A N 1
ATOM 1277 C CA . ARG A 1 172 ? -18.494 -3.986 35.402 1.00 85.69 172 ARG A CA 1
ATOM 1278 C C . ARG A 1 172 ? -18.838 -5.299 34.703 1.00 85.69 172 ARG A C 1
ATOM 1280 O O . ARG A 1 172 ? -19.802 -5.946 35.090 1.00 85.69 172 ARG A O 1
ATOM 1287 N N . GLY A 1 173 ? -18.083 -5.669 33.667 1.00 72.56 173 GLY A N 1
ATOM 1288 C CA . GLY A 1 173 ? -18.248 -6.934 32.944 1.00 72.56 173 GLY A CA 1
ATOM 1289 C C . GLY A 1 173 ? -17.587 -8.151 33.607 1.00 72.56 173 GLY A C 1
ATOM 1290 O O . GLY A 1 173 ? -17.711 -9.251 33.073 1.00 72.56 173 GLY A O 1
ATOM 1291 N N . ARG A 1 174 ? -16.875 -7.955 34.725 1.00 60.56 174 ARG A N 1
ATOM 1292 C CA . ARG A 1 174 ? -16.301 -9.011 35.575 1.00 60.56 174 ARG A CA 1
ATOM 1293 C C . ARG A 1 174 ? -17.214 -9.310 36.754 1.00 60.56 174 ARG A C 1
ATOM 1295 O O . ARG A 1 174 ? -17.309 -10.505 37.103 1.00 60.56 174 ARG A O 1
#

Foldseek 3Di:
DDDPCPVVPDDPVRVVVVVLVVQLVVLVVQLVVCLVDNQLVSNVVSVVSNVVSVRPPDPPDPVVSSVLSVVLVVLQVQLVVQVPDVVRVLVSLVVSLVVNCVSVPPDPDPPGPPSVVSVLVSVLVVLLVQLVVCVVVLPLVSNQVSVPPPPSPNQVVDDPVSNVSSVVSVVVVD

Radius of gyration: 28.02 Å; chains: 1; bounding box: 63×28×80 Å

pLDDT: mean 84.7, std 10.61, range [47.62, 95.81]